Protein AF-A0AAN6AUN7-F1 (afdb_monomer)

Structure (mmCIF, N/CA/C/O backbone):
data_AF-A0AAN6AUN7-F1
#
_entry.id   AF-A0AAN6AUN7-F1
#
loop_
_atom_site.group_PDB
_atom_site.id
_atom_site.type_symbol
_atom_site.label_atom_id
_atom_site.label_alt_id
_atom_site.label_comp_id
_atom_site.label_asym_id
_atom_site.label_entity_id
_atom_site.label_seq_id
_atom_site.pdbx_PDB_ins_code
_atom_site.Cartn_x
_atom_site.Cartn_y
_atom_site.Cartn_z
_atom_site.occupancy
_atom_site.B_iso_or_equiv
_atom_site.auth_seq_id
_atom_site.auth_comp_id
_atom_site.auth_asym_id
_atom_site.auth_atom_id
_atom_site.pdbx_PDB_model_num
ATOM 1 N N . MET A 1 1 ? -0.332 10.980 15.701 1.00 56.09 1 MET A N 1
ATOM 2 C CA . MET A 1 1 ? -0.912 10.214 14.573 1.00 56.09 1 MET A CA 1
ATOM 3 C C . MET A 1 1 ? 0.231 9.764 13.685 1.00 56.09 1 MET A C 1
ATOM 5 O O . MET A 1 1 ? 1.082 10.588 13.383 1.00 56.09 1 MET A O 1
ATOM 9 N N . ALA A 1 2 ? 0.315 8.475 13.355 1.00 73.50 2 ALA A N 1
ATOM 10 C CA . ALA A 1 2 ? 1.388 7.957 12.510 1.00 73.50 2 ALA A CA 1
ATOM 11 C C . ALA A 1 2 ? 1.039 8.201 11.037 1.00 73.50 2 ALA A C 1
ATOM 13 O O . ALA A 1 2 ? 0.013 7.718 10.563 1.00 73.50 2 ALA A O 1
ATOM 14 N N . ASN A 1 3 ? 1.880 8.953 10.329 1.00 76.12 3 ASN A N 1
ATOM 15 C CA . ASN A 1 3 ? 1.772 9.097 8.881 1.00 76.12 3 ASN A CA 1
ATOM 16 C C . ASN A 1 3 ? 2.329 7.825 8.243 1.00 76.12 3 ASN A C 1
ATOM 18 O O . ASN A 1 3 ? 3.531 7.576 8.301 1.00 76.12 3 ASN A O 1
ATOM 22 N N . ILE A 1 4 ? 1.443 6.992 7.703 1.00 83.12 4 ILE A N 1
ATOM 23 C CA . ILE A 1 4 ? 1.820 5.721 7.086 1.00 83.12 4 ILE A CA 1
ATOM 24 C C . ILE A 1 4 ? 1.886 5.942 5.587 1.00 83.12 4 ILE A C 1
ATOM 26 O O . ILE A 1 4 ? 0.880 6.215 4.937 1.00 83.12 4 ILE A O 1
ATOM 30 N N . GLU A 1 5 ? 3.088 5.836 5.049 1.00 86.81 5 GLU A N 1
ATOM 31 C CA . GLU A 1 5 ? 3.386 6.013 3.636 1.00 86.81 5 GLU A CA 1
ATOM 32 C C . GLU A 1 5 ? 3.798 4.647 3.084 1.00 86.81 5 GLU A C 1
ATOM 34 O O . GLU A 1 5 ? 4.698 4.004 3.623 1.00 86.81 5 GLU A O 1
ATOM 39 N N . ILE A 1 6 ? 3.106 4.165 2.051 1.00 84.44 6 ILE A N 1
ATOM 40 C CA . ILE A 1 6 ? 3.403 2.883 1.412 1.00 84.44 6 ILE A CA 1
ATOM 41 C C . ILE A 1 6 ? 3.899 3.121 -0.007 1.00 84.44 6 ILE A C 1
ATOM 43 O O . ILE A 1 6 ? 3.165 3.595 -0.873 1.00 84.44 6 ILE A O 1
ATOM 47 N N . TYR A 1 7 ? 5.149 2.744 -0.247 1.00 82.69 7 TYR A N 1
ATOM 48 C CA . TYR A 1 7 ? 5.728 2.739 -1.581 1.00 82.69 7 TYR A CA 1
ATOM 49 C C . TYR A 1 7 ? 5.279 1.478 -2.319 1.00 82.69 7 TYR A C 1
ATOM 51 O O . TYR A 1 7 ? 5.554 0.356 -1.883 1.00 82.69 7 TYR A O 1
ATOM 59 N N . THR A 1 8 ? 4.545 1.649 -3.418 1.00 82.69 8 THR A N 1
ATOM 60 C CA . THR A 1 8 ? 4.019 0.533 -4.210 1.00 82.69 8 THR A CA 1
ATOM 61 C C . THR A 1 8 ? 4.612 0.513 -5.608 1.00 82.69 8 T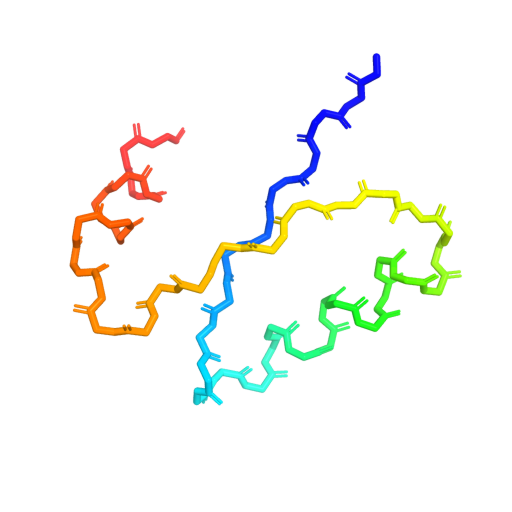HR A C 1
ATOM 63 O O . THR A 1 8 ? 4.899 1.545 -6.203 1.00 82.69 8 THR A O 1
ATOM 66 N N . LYS A 1 9 ? 4.826 -0.684 -6.148 1.00 82.75 9 LYS A N 1
ATOM 67 C CA . LYS A 1 9 ? 5.250 -0.881 -7.536 1.00 82.75 9 LYS A CA 1
ATOM 68 C C . LYS A 1 9 ? 4.219 -1.759 -8.227 1.00 82.75 9 LYS A C 1
ATOM 70 O O . LYS A 1 9 ? 3.795 -2.748 -7.627 1.00 82.75 9 LYS A O 1
ATOM 75 N N . ALA A 1 10 ? 3.850 -1.437 -9.467 1.00 76.69 10 ALA A N 1
ATOM 76 C CA . ALA A 1 10 ? 2.788 -2.148 -10.185 1.00 76.69 10 ALA A CA 1
ATOM 77 C C . ALA A 1 10 ? 3.119 -3.636 -10.385 1.00 76.69 10 ALA A C 1
ATOM 79 O O . ALA A 1 10 ? 2.239 -4.488 -10.408 1.00 76.69 10 ALA A O 1
ATOM 80 N N . THR A 1 11 ? 4.409 -3.962 -10.461 1.00 78.81 11 THR A N 1
ATOM 81 C CA . THR A 1 11 ? 4.915 -5.334 -10.612 1.00 78.81 11 THR A CA 1
ATOM 82 C C . THR A 1 11 ? 5.257 -6.029 -9.289 1.00 78.81 11 THR A C 1
ATOM 84 O O . THR A 1 11 ? 5.775 -7.143 -9.309 1.00 78.81 11 THR A O 1
ATOM 87 N N . CYS A 1 12 ? 4.999 -5.413 -8.126 1.00 78.56 12 CYS A N 1
ATOM 88 C CA . CYS A 1 12 ? 5.368 -5.992 -6.834 1.00 78.56 12 CYS A CA 1
ATOM 89 C C . CYS A 1 12 ? 4.170 -6.671 -6.139 1.0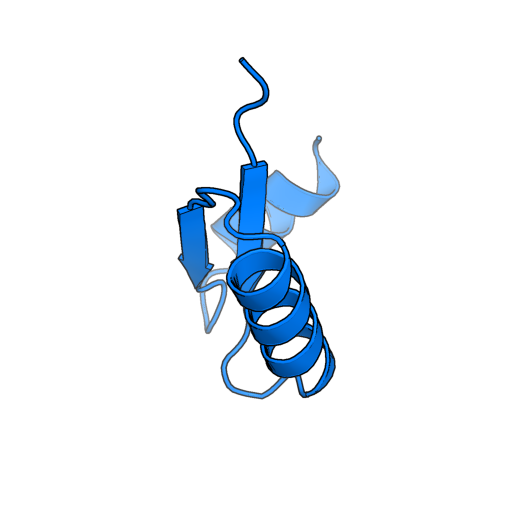0 78.56 12 CYS A C 1
ATOM 91 O O . CYS A 1 12 ? 3.304 -5.986 -5.584 1.00 78.56 12 CYS A O 1
ATOM 93 N N . PRO A 1 13 ? 4.138 -8.015 -6.059 1.00 81.62 13 PRO A N 1
ATOM 94 C CA . PRO A 1 13 ? 3.044 -8.738 -5.405 1.00 81.62 13 PRO A CA 1
ATOM 95 C C . PRO A 1 13 ? 2.972 -8.469 -3.892 1.00 81.62 13 PRO A C 1
ATOM 97 O O . PRO A 1 13 ? 1.906 -8.576 -3.282 1.00 81.62 13 PRO A O 1
ATOM 100 N N . PHE A 1 14 ? 4.084 -8.076 -3.265 1.00 84.38 14 PHE A N 1
ATOM 101 C CA . PHE A 1 14 ? 4.124 -7.737 -1.841 1.00 84.38 14 PHE A CA 1
ATOM 102 C C . PHE A 1 14 ? 3.405 -6.421 -1.531 1.00 84.38 14 PHE A C 1
ATOM 104 O O . PHE A 1 14 ? 2.727 -6.329 -0.509 1.00 84.38 14 PHE A O 1
ATOM 111 N N . CYS A 1 15 ? 3.479 -5.434 -2.429 1.00 84.62 15 CYS A N 1
ATOM 112 C CA . CYS A 1 15 ? 2.790 -4.152 -2.273 1.00 84.62 15 CYS A CA 1
ATOM 113 C C . CYS A 1 15 ? 1.267 -4.339 -2.214 1.00 84.62 15 CYS A C 1
ATOM 115 O O . CYS A 1 15 ? 0.609 -3.771 -1.343 1.00 84.62 15 CYS A O 1
ATOM 117 N N . HIS A 1 16 ? 0.716 -5.212 -3.065 1.00 85.75 16 HIS A N 1
ATOM 118 C CA . HIS A 1 16 ? -0.706 -5.566 -3.037 1.00 85.75 16 HIS A CA 1
ATOM 119 C C . HIS A 1 16 ? -1.125 -6.190 -1.699 1.00 85.75 16 HIS A C 1
ATOM 121 O O . HIS A 1 16 ? -2.141 -5.799 -1.122 1.00 85.75 16 HIS A O 1
ATOM 127 N N . ARG A 1 17 ? -0.321 -7.119 -1.166 1.00 89.81 17 ARG A N 1
ATOM 128 C CA . ARG A 1 17 ? -0.589 -7.763 0.131 1.00 89.81 17 ARG A CA 1
ATOM 129 C C . ARG A 1 17 ? -0.521 -6.768 1.292 1.00 89.81 17 ARG A C 1
ATOM 131 O O . ARG A 1 17 ? -1.375 -6.805 2.172 1.00 89.81 17 ARG A O 1
ATOM 138 N N . ALA A 1 18 ? 0.457 -5.865 1.285 1.00 88.12 18 ALA A N 1
ATOM 139 C CA . ALA A 1 18 ? 0.599 -4.831 2.307 1.00 88.12 18 ALA A CA 1
ATOM 140 C C . ALA A 1 18 ? -0.582 -3.844 2.294 1.00 88.12 18 ALA A C 1
ATOM 142 O O . ALA A 1 18 ? -1.135 -3.537 3.350 1.00 88.12 18 ALA A O 1
ATOM 143 N N . LYS A 1 19 ? -1.033 -3.422 1.105 1.00 86.62 19 LYS A N 1
ATOM 144 C CA . LYS A 1 19 ? -2.217 -2.567 0.933 1.00 86.62 19 LYS A CA 1
ATOM 145 C C . LYS A 1 19 ? -3.482 -3.229 1.486 1.00 86.62 19 LYS A C 1
ATOM 147 O O . LYS A 1 19 ? -4.233 -2.600 2.229 1.00 86.62 19 LYS A O 1
ATOM 152 N N . ALA A 1 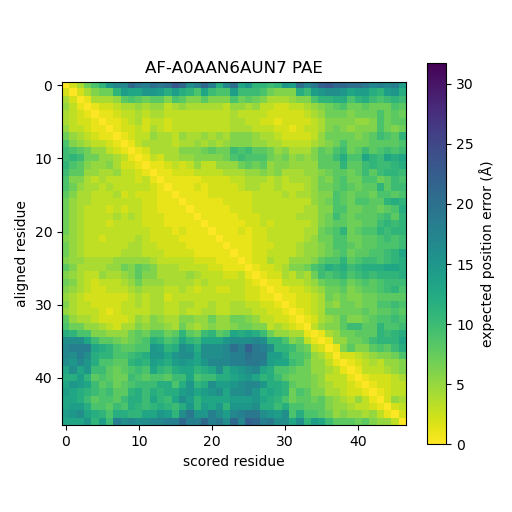20 ? -3.680 -4.513 1.180 1.00 90.06 20 ALA A N 1
ATOM 153 C CA . ALA A 1 20 ? -4.800 -5.296 1.696 1.00 90.06 20 ALA A CA 1
ATOM 154 C C . ALA A 1 20 ? -4.760 -5.424 3.228 1.00 90.06 20 ALA A C 1
ATOM 156 O O . ALA A 1 20 ? -5.783 -5.255 3.884 1.00 90.06 20 ALA A O 1
ATOM 157 N N . LEU A 1 21 ? -3.579 -5.652 3.813 1.00 90.19 21 LEU A N 1
ATOM 158 C CA . LEU A 1 21 ? -3.415 -5.732 5.265 1.00 90.19 21 LEU A CA 1
ATOM 159 C C . LEU A 1 21 ? -3.733 -4.398 5.954 1.00 90.19 21 LEU A C 1
ATOM 161 O O . LEU A 1 21 ? -4.444 -4.378 6.956 1.00 90.19 21 LEU A O 1
ATOM 165 N N . LEU A 1 22 ? -3.216 -3.287 5.428 1.00 89.25 22 LEU A N 1
ATOM 166 C CA . LEU A 1 22 ? -3.454 -1.955 5.986 1.00 89.25 22 LEU A CA 1
ATOM 167 C C . LEU A 1 22 ? -4.931 -1.555 5.880 1.00 89.25 22 LEU A C 1
ATOM 169 O O . LEU A 1 22 ? -5.502 -1.050 6.846 1.00 89.25 22 LEU A O 1
ATOM 173 N N . SER A 1 23 ? -5.561 -1.859 4.742 1.00 88.12 23 SER A N 1
ATOM 174 C CA . SER A 1 23 ? -6.995 -1.657 4.535 1.00 88.12 23 SER A CA 1
ATOM 175 C C . SER A 1 23 ? -7.829 -2.526 5.480 1.00 88.12 23 SER A C 1
ATOM 177 O O . SER A 1 23 ? -8.756 -2.020 6.105 1.00 88.12 23 SER A O 1
ATOM 179 N N . SER A 1 24 ? -7.449 -3.792 5.680 1.00 91.75 24 SER A N 1
ATOM 180 C CA . SER A 1 24 ? -8.101 -4.688 6.644 1.00 91.75 24 SER A CA 1
ATOM 181 C C . SER A 1 24 ? -7.960 -4.213 8.090 1.00 91.75 24 SER A C 1
ATOM 183 O O . SER A 1 24 ? -8.834 -4.499 8.903 1.00 91.75 24 SER A O 1
ATOM 185 N N . LYS A 1 25 ? -6.880 -3.500 8.428 1.00 88.44 25 LYS A N 1
ATOM 186 C CA . LYS A 1 25 ? -6.701 -2.882 9.749 1.00 88.44 25 LYS A CA 1
ATOM 187 C C . LYS A 1 25 ? -7.462 -1.558 9.905 1.00 88.44 25 LYS A C 1
ATOM 189 O O . LYS A 1 25 ? -7.418 -0.980 10.986 1.00 88.44 25 LYS A O 1
ATOM 194 N N . GLY A 1 26 ? -8.130 -1.068 8.855 1.00 89.38 26 GLY A N 1
ATOM 195 C CA . GLY A 1 26 ? -8.849 0.209 8.872 1.00 89.38 26 GLY A CA 1
ATOM 196 C C . GLY A 1 26 ? -7.928 1.418 9.030 1.00 89.38 26 GLY A C 1
ATOM 197 O O . GLY A 1 26 ? -8.346 2.455 9.536 1.00 89.38 26 GLY A O 1
ATOM 198 N N . VAL A 1 27 ? -6.657 1.277 8.649 1.00 89.06 27 VAL A N 1
ATOM 199 C CA . VAL A 1 27 ? -5.654 2.322 8.838 1.00 89.06 27 VAL A CA 1
ATOM 200 C C . VAL A 1 27 ? -5.552 3.165 7.578 1.00 89.06 27 VAL A C 1
ATOM 202 O O . VAL A 1 27 ? -5.476 2.635 6.471 1.00 89.06 27 VAL A O 1
ATOM 205 N N . THR A 1 28 ? -5.514 4.482 7.741 1.00 86.69 28 THR A N 1
ATOM 206 C CA . THR A 1 28 ? -5.276 5.416 6.643 1.00 86.69 28 THR A CA 1
ATOM 207 C C . THR A 1 28 ? -3.796 5.404 6.275 1.00 86.69 28 THR A C 1
ATOM 209 O O . THR A 1 28 ? -2.935 5.624 7.125 1.00 86.69 28 THR A O 1
ATOM 212 N N . PHE A 1 29 ? -3.492 5.160 5.005 1.00 87.44 29 PHE A N 1
ATOM 213 C CA . PHE A 1 29 ? -2.132 5.191 4.478 1.00 87.44 29 PHE A CA 1
ATOM 214 C C . PHE A 1 29 ? -2.094 5.933 3.145 1.00 87.44 29 PHE A C 1
ATOM 216 O O . PHE A 1 29 ? -3.076 5.965 2.403 1.00 87.44 29 PHE A O 1
ATOM 223 N N . LYS A 1 30 ? -0.941 6.518 2.833 1.00 86.31 30 LYS A N 1
ATOM 224 C CA . LYS A 1 30 ? -0.684 7.211 1.576 1.00 86.31 30 LYS A CA 1
ATOM 225 C C . LYS A 1 30 ? 0.041 6.274 0.62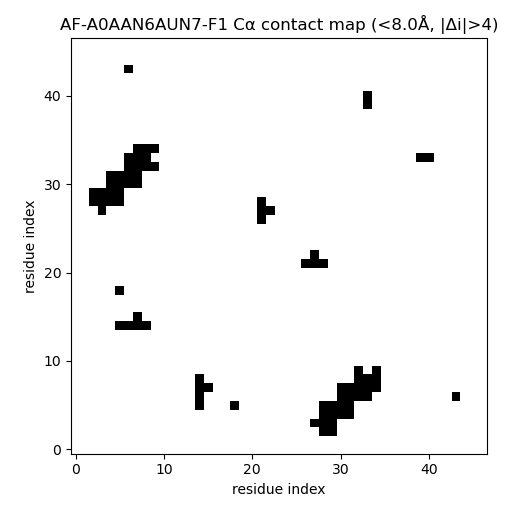6 1.00 86.31 30 LYS A C 1
ATOM 227 O O . LYS A 1 30 ? 1.170 5.876 0.893 1.00 86.31 30 LYS A O 1
ATOM 232 N N . GLU A 1 31 ? -0.612 5.913 -0.470 1.00 85.50 31 GLU A N 1
ATOM 233 C CA . GLU A 1 31 ? 0.020 5.133 -1.529 1.00 85.50 31 GLU A CA 1
ATOM 234 C C . GLU A 1 31 ? 0.907 6.026 -2.401 1.00 85.50 31 GLU A C 1
ATOM 236 O O . GLU A 1 31 ? 0.461 7.042 -2.933 1.00 85.50 31 GLU A O 1
ATOM 241 N N . LEU A 1 32 ? 2.167 5.626 -2.545 1.00 83.38 32 LEU A N 1
ATOM 242 C CA . LEU A 1 32 ? 3.180 6.296 -3.345 1.00 83.38 32 LEU A CA 1
ATOM 243 C C . LEU A 1 32 ? 3.683 5.312 -4.410 1.00 83.38 32 LEU A C 1
ATOM 245 O O . LEU A 1 32 ? 4.550 4.486 -4.119 1.00 83.38 32 LEU A O 1
ATOM 249 N N . PRO A 1 33 ? 3.159 5.365 -5.646 1.00 79.50 33 PRO A N 1
ATOM 250 C CA . PRO A 1 33 ? 3.658 4.516 -6.715 1.00 79.50 33 PRO A CA 1
ATOM 251 C C . PRO A 1 33 ? 5.090 4.932 -7.086 1.00 79.50 33 PRO A C 1
ATOM 253 O O . PRO A 1 33 ? 5.337 6.103 -7.388 1.00 79.50 33 PRO A O 1
ATOM 256 N N . ILE A 1 34 ? 6.019 3.976 -7.058 1.00 78.00 34 ILE A N 1
ATOM 257 C CA . ILE A 1 34 ? 7.434 4.121 -7.457 1.00 78.00 34 ILE A CA 1
ATOM 258 C C . ILE A 1 34 ? 7.704 3.537 -8.851 1.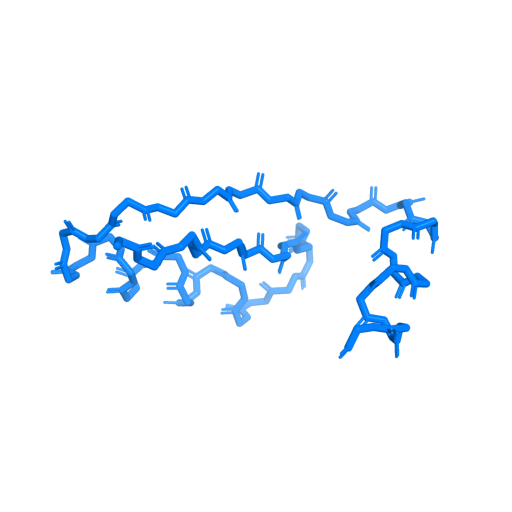00 78.00 34 ILE A C 1
ATOM 260 O O . ILE A 1 34 ? 8.846 3.256 -9.215 1.00 78.00 34 ILE A O 1
ATOM 264 N N . ASP A 1 35 ? 6.645 3.278 -9.618 1.00 68.06 35 ASP A N 1
ATOM 265 C CA . ASP A 1 35 ? 6.742 2.681 -10.945 1.00 68.06 35 ASP A CA 1
ATOM 266 C C . ASP A 1 35 ? 7.413 3.673 -11.909 1.00 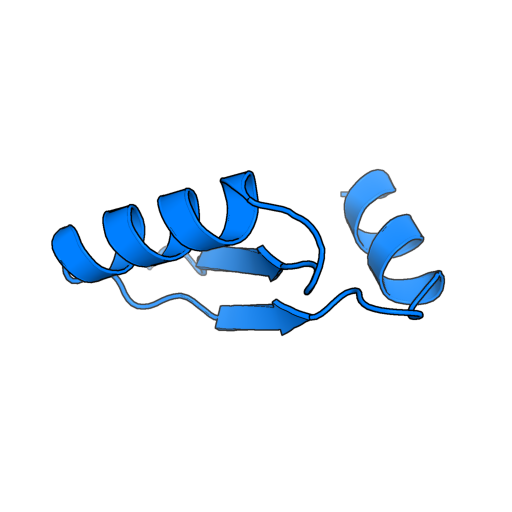68.06 35 ASP A C 1
ATOM 268 O O . ASP A 1 35 ? 6.856 4.722 -12.216 1.00 68.06 35 ASP A O 1
ATOM 272 N N . GLY A 1 36 ? 8.657 3.384 -12.301 1.00 64.69 36 GLY A N 1
ATOM 273 C CA . GLY A 1 36 ? 9.467 4.242 -13.177 1.00 64.69 36 GLY A CA 1
ATOM 274 C C . GLY A 1 36 ? 10.136 5.447 -12.501 1.00 64.69 36 GLY A C 1
ATOM 275 O O . GLY A 1 36 ? 10.943 6.120 -13.135 1.00 64.69 36 GLY A O 1
ATOM 276 N N . ASP A 1 37 ? 9.868 5.693 -11.218 1.00 63.84 37 ASP A N 1
ATOM 277 C CA . ASP A 1 37 ? 10.338 6.879 -10.498 1.00 63.84 37 ASP A CA 1
ATOM 278 C C . ASP A 1 37 ? 11.590 6.547 -9.668 1.00 63.84 37 ASP A C 1
ATOM 280 O O . ASP A 1 37 ? 11.522 6.175 -8.492 1.00 63.84 37 ASP A O 1
ATOM 284 N N . ALA A 1 38 ? 12.763 6.633 -10.306 1.00 61.72 38 ALA A N 1
ATOM 285 C CA . ALA A 1 38 ? 14.056 6.418 -9.645 1.00 61.72 38 ALA A CA 1
ATOM 286 C C . ALA A 1 38 ? 14.264 7.375 -8.455 1.00 61.72 38 ALA A C 1
ATOM 288 O O . ALA A 1 38 ? 14.852 6.979 -7.451 1.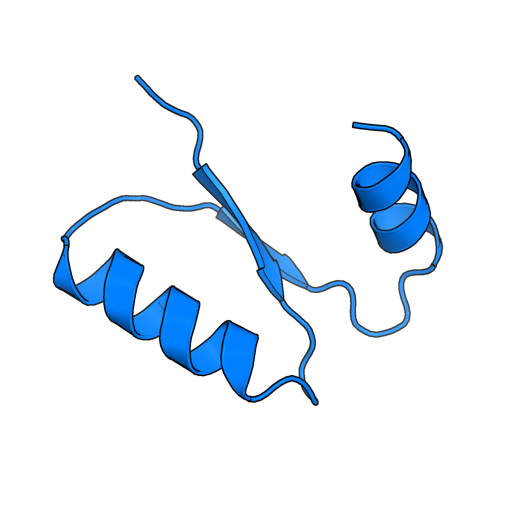00 61.72 38 ALA A O 1
ATOM 289 N N . ILE A 1 39 ? 13.681 8.575 -8.528 1.00 61.28 39 ILE A N 1
ATOM 290 C CA . ILE A 1 39 ? 13.745 9.600 -7.480 1.00 61.28 39 ILE A CA 1
ATOM 291 C C . ILE A 1 39 ? 13.059 9.116 -6.198 1.00 61.28 39 ILE A C 1
ATOM 293 O O . ILE A 1 39 ? 13.650 9.173 -5.123 1.00 61.28 39 ILE A O 1
ATOM 297 N N . LYS A 1 40 ? 11.865 8.517 -6.298 1.00 64.19 40 LYS A N 1
ATOM 298 C CA . LYS A 1 40 ? 11.185 7.947 -5.120 1.00 64.19 40 LYS A CA 1
ATOM 299 C C . LYS A 1 40 ? 11.904 6.723 -4.556 1.00 64.19 40 LYS A C 1
ATOM 301 O O . LYS A 1 40 ? 11.765 6.415 -3.374 1.00 64.19 40 LYS A O 1
ATOM 306 N N . ARG A 1 41 ? 12.658 5.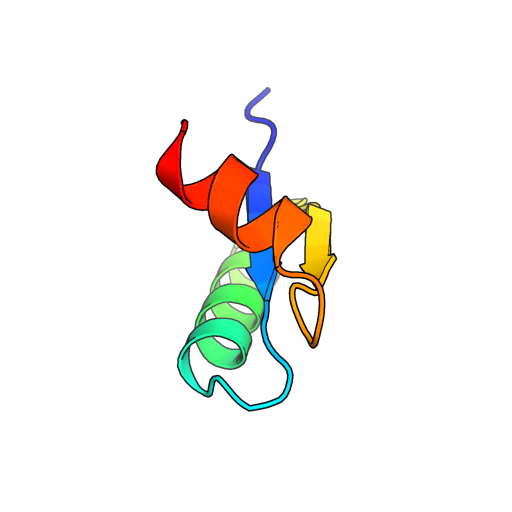998 -5.391 1.00 63.62 41 ARG A N 1
ATOM 307 C CA . ARG A 1 41 ? 13.507 4.889 -4.940 1.00 63.62 41 ARG A CA 1
ATOM 308 C C . ARG A 1 41 ? 14.703 5.399 -4.140 1.00 63.62 41 ARG A C 1
ATOM 310 O O . ARG A 1 41 ? 15.026 4.787 -3.129 1.00 63.62 41 ARG A O 1
ATOM 317 N N . GLU A 1 42 ? 15.330 6.493 -4.563 1.00 63.47 42 GLU A N 1
ATOM 318 C CA . GLU A 1 42 ? 16.383 7.154 -3.785 1.00 63.47 42 GLU A CA 1
ATOM 319 C C . GLU A 1 42 ? 15.835 7.708 -2.467 1.00 63.47 42 GLU A C 1
ATOM 321 O O . GLU A 1 42 ? 16.405 7.416 -1.421 1.00 63.47 42 GLU A O 1
ATOM 326 N N . GLU A 1 43 ? 14.669 8.364 -2.469 1.00 65.75 43 GLU A N 1
ATOM 327 C CA . GLU A 1 43 ? 14.013 8.813 -1.228 1.00 65.75 43 GLU A CA 1
ATOM 328 C C . GLU A 1 43 ? 13.687 7.657 -0.263 1.00 65.75 43 GLU A C 1
ATOM 330 O O . GLU A 1 43 ? 13.792 7.826 0.952 1.00 65.75 43 GLU A O 1
ATOM 335 N N . MET A 1 44 ? 13.334 6.470 -0.778 1.00 64.62 44 MET A N 1
ATOM 336 C CA . MET A 1 44 ? 13.127 5.265 0.039 1.00 64.62 44 MET A CA 1
ATOM 337 C C . MET A 1 44 ? 14.433 4.730 0.648 1.00 64.62 44 MET A C 1
ATOM 339 O O . MET A 1 44 ? 14.395 4.136 1.718 1.00 64.62 44 MET A O 1
ATOM 343 N N . ILE A 1 45 ? 15.570 4.891 -0.036 1.00 66.50 45 ILE A N 1
ATOM 344 C CA . ILE A 1 45 ? 16.889 4.433 0.438 1.00 66.50 45 ILE A CA 1
ATOM 345 C C . ILE A 1 45 ? 17.489 5.427 1.442 1.00 66.50 45 ILE A C 1
ATOM 347 O O . ILE A 1 45 ? 18.251 5.028 2.318 1.00 66.50 45 ILE A O 1
ATOM 351 N N . GLN A 1 46 ? 17.170 6.714 1.306 1.00 68.62 46 GLN A N 1
ATO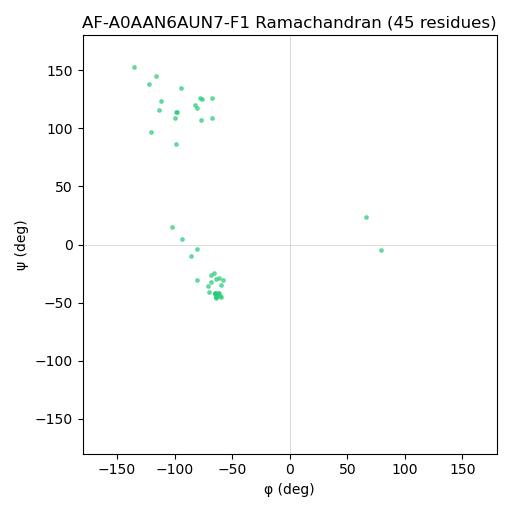M 352 C CA . GLN A 1 46 ? 17.773 7.787 2.096 1.00 68.62 46 GLN A CA 1
ATOM 353 C C . GLN A 1 46 ? 17.083 8.043 3.450 1.00 68.62 46 GLN A C 1
ATOM 355 O O . GLN A 1 46 ? 17.619 8.807 4.255 1.00 68.62 46 GLN A O 1
ATOM 360 N N . ARG A 1 47 ? 15.912 7.442 3.701 1.00 57.03 47 ARG A N 1
ATOM 361 C CA . ARG A 1 47 ? 15.174 7.502 4.978 1.00 57.03 47 ARG A CA 1
ATOM 362 C C . ARG A 1 47 ? 15.401 6.251 5.817 1.00 57.03 47 ARG A C 1
ATOM 364 O O . ARG A 1 47 ? 15.457 6.418 7.054 1.00 57.03 47 ARG A O 1
#

Solvent-accessible surface area (backbone atoms only — not comparable to full-atom values): 2959 Å² total; per-residue (Å²): 132,81,87,42,74,42,78,29,40,92,88,39,74,63,40,57,52,51,53,51,52,39,54,74,68,72,52,79,64,46,82,41,76,42,66,90,35,65,66,56,51,50,57,64,72,76,107

Mean predicted aligned error: 6.57 Å

Sequence (47 aa):
MANIEIYTKATCPFCHRAKALLSSKGVTFKELPIDGDAIKREEMIQR

Organism: Cronobacter sakazakii (NCBI:txid28141)

Radius of gyration: 11.2 Å; Cα contacts (8 Å, |Δi|>4): 40; chains: 1; bounding box: 27×19×28 Å

Nearest PDB structures (foldseek):
  3grx-assembly1_A  TM=9.224E-01  e=1.537E-04  Escherichia coli
  7c10-assembly1_A  TM=8.364E-01  e=1.157E-02  Alkaliphilus oremlandii OhILAs
  1r7h-assembly1_B  TM=8.865E-01  e=2.863E-02  Corynebacterium ammoniagenes
  3zit-assembly1_A  TM=8.652E-01  e=4.350E-02  Bacillus cereus
  3zij-assembly2_B  TM=8.607E-01  e=4.350E-02  Bacillus cereus

InterPro domains:
  IPR002109 Glutaredoxin [PF00462] (4-46)
  IPR011767 Glutaredoxin active site [PS00195] (6-22)
  IPR036249 Thioredoxin-like superfamily [SSF52833] (1-46)

pLDDT: mean 78.29, std 10.52, range [56.09, 91.75]

Secondary structure (DSSP, 8-state):
----EEEE-TT-HHHHHHHHHHHHTT---EEEE-TT-HHHHHHHHH-

Foldseek 3Di:
DDAAEQEDEPPDPVSVVVVVVCVVVVHDYHYDYCHVPVVVVVVVVVD